Protein AF-A0A1J0TZK6-F1 (afdb_monomer)

Sequence (93 aa):
MLVCADKTLYAGYTVDLVRREQEHNLGIGAKYTALSKRRPVKIIYWEEYKTRSVAMQREAAFKQLSRVDKINFLRKQNIDLPFAMKTDVVKSK

Structure (mmCIF, N/CA/C/O backbone):
data_AF-A0A1J0TZK6-F1
#
_entry.id   AF-A0A1J0TZK6-F1
#
loop_
_atom_site.group_PDB
_atom_site.id
_atom_site.type_symbol
_atom_site.label_atom_id
_atom_site.label_alt_id
_ato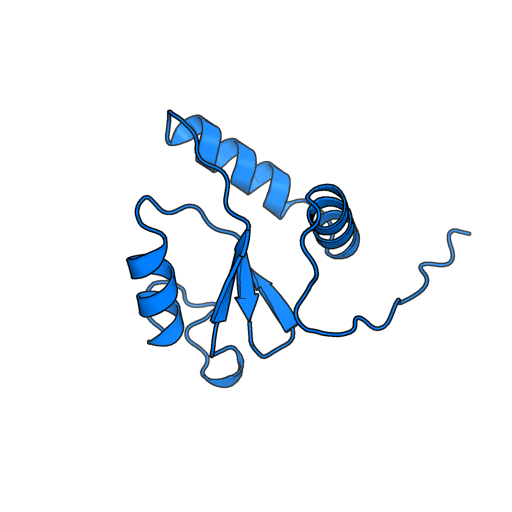m_site.label_comp_id
_atom_site.label_asym_id
_atom_site.label_entity_id
_atom_site.label_seq_id
_atom_site.pdbx_PDB_ins_code
_atom_site.Cartn_x
_atom_site.Cartn_y
_atom_site.Cartn_z
_atom_site.occupancy
_atom_site.B_iso_or_equiv
_atom_site.auth_seq_id
_atom_site.auth_comp_id
_atom_site.auth_asym_id
_atom_site.auth_atom_id
_atom_site.pdbx_PDB_model_num
ATOM 1 N N . MET A 1 1 ? -0.825 -2.404 -3.458 1.00 90.19 1 MET A N 1
ATOM 2 C CA . MET A 1 1 ? -1.380 -1.517 -2.417 1.00 90.19 1 MET A CA 1
ATOM 3 C C . MET A 1 1 ? -2.190 -2.337 -1.438 1.00 90.19 1 MET A C 1
ATOM 5 O O . MET A 1 1 ? -3.033 -3.132 -1.839 1.00 90.19 1 MET A O 1
ATOM 9 N N . LEU A 1 2 ? -1.899 -2.122 -0.163 1.00 91.06 2 LEU A N 1
ATOM 10 C CA . LEU A 1 2 ? -2.497 -2.779 0.984 1.00 91.06 2 LEU A CA 1
ATOM 11 C C . LEU A 1 2 ? -3.446 -1.807 1.693 1.00 91.06 2 LEU A C 1
ATOM 13 O O . LEU A 1 2 ? -3.116 -0.630 1.865 1.00 91.06 2 LEU A O 1
ATOM 17 N N . VAL A 1 3 ? -4.595 -2.310 2.126 1.00 92.94 3 VAL A N 1
ATOM 18 C CA . VAL A 1 3 ? -5.441 -1.671 3.133 1.00 92.94 3 VAL A CA 1
ATOM 19 C C . VAL A 1 3 ? -5.124 -2.272 4.493 1.00 92.94 3 VAL A C 1
ATOM 21 O O . VAL A 1 3 ? -5.054 -3.490 4.629 1.00 92.94 3 VAL A O 1
ATOM 24 N N . CYS A 1 4 ? -4.924 -1.417 5.488 1.00 92.00 4 CYS A N 1
ATOM 25 C CA . CYS A 1 4 ? -4.743 -1.817 6.878 1.00 92.00 4 CYS A CA 1
ATOM 26 C C . CYS A 1 4 ? -6.075 -1.761 7.639 1.00 92.00 4 CYS A C 1
ATOM 28 O O . CYS A 1 4 ? -6.982 -1.011 7.266 1.00 92.00 4 CYS A O 1
ATOM 30 N N . ALA A 1 5 ? -6.161 -2.470 8.765 1.00 90.44 5 ALA A N 1
ATOM 31 C CA . ALA A 1 5 ? -7.338 -2.448 9.641 1.00 90.44 5 ALA A CA 1
ATOM 32 C C . ALA A 1 5 ? -7.688 -1.039 10.166 1.00 90.44 5 ALA A C 1
ATOM 34 O O . ALA A 1 5 ? -8.858 -0.714 10.360 1.00 90.44 5 ALA A O 1
ATOM 35 N N . ASP A 1 6 ? -6.692 -0.160 10.318 1.00 89.19 6 ASP A N 1
ATOM 36 C CA . ASP A 1 6 ? -6.871 1.244 10.716 1.00 89.19 6 ASP A CA 1
ATOM 37 C C . ASP A 1 6 ? -7.320 2.162 9.560 1.00 89.19 6 ASP A C 1
ATOM 39 O O . ASP A 1 6 ? -7.278 3.386 9.684 1.00 89.19 6 ASP A O 1
ATOM 43 N N . LYS A 1 7 ? -7.757 1.588 8.428 1.00 88.31 7 LYS A N 1
ATOM 44 C CA . LYS A 1 7 ? -8.217 2.302 7.222 1.00 88.31 7 LYS A CA 1
ATOM 45 C C . LYS A 1 7 ? -7.120 3.143 6.556 1.00 88.31 7 LYS A C 1
ATOM 47 O O . LYS A 1 7 ? -7.401 4.027 5.732 1.00 88.31 7 LYS A O 1
ATOM 52 N N . THR A 1 8 ? -5.854 2.890 6.888 1.00 89.19 8 THR A N 1
ATOM 53 C CA . THR A 1 8 ? -4.712 3.465 6.174 1.00 89.19 8 THR A CA 1
ATOM 54 C C . THR A 1 8 ? -4.402 2.670 4.909 1.00 89.19 8 THR A C 1
ATOM 56 O O . THR A 1 8 ? -4.766 1.501 4.773 1.00 89.19 8 THR A O 1
ATOM 59 N N . LEU A 1 9 ? -3.759 3.342 3.954 1.00 89.75 9 LEU A N 1
ATOM 60 C CA . LEU A 1 9 ? -3.295 2.736 2.712 1.00 89.75 9 LEU A CA 1
ATOM 61 C C . LEU A 1 9 ? -1.775 2.650 2.755 1.00 89.75 9 LEU A C 1
ATOM 63 O O . LEU A 1 9 ? -1.105 3.644 3.044 1.00 89.75 9 LEU A O 1
ATOM 67 N N . TYR A 1 10 ? -1.240 1.479 2.430 1.00 89.12 10 TYR A N 1
ATOM 68 C CA . TYR A 1 10 ? 0.193 1.239 2.350 1.00 89.12 10 TYR A CA 1
ATOM 69 C C . TYR A 1 10 ? 0.578 0.784 0.938 1.00 89.12 10 TYR A C 1
ATOM 71 O O . TYR A 1 10 ? -0.029 -0.119 0.360 1.00 89.12 10 TYR A O 1
ATOM 79 N N . ALA A 1 11 ? 1.593 1.426 0.362 1.00 91.06 11 ALA A N 1
ATOM 80 C CA . ALA A 1 11 ? 2.088 1.130 -0.977 1.00 91.06 11 ALA A CA 1
ATOM 81 C C . ALA A 1 11 ? 3.536 0.635 -0.913 1.00 91.06 11 ALA A C 1
ATOM 83 O O . ALA A 1 11 ? 4.364 1.198 -0.194 1.00 91.06 11 ALA A O 1
ATOM 84 N N . GLY A 1 12 ? 3.814 -0.407 -1.689 1.00 89.62 12 GLY A N 1
ATOM 85 C CA . GLY A 1 12 ? 5.123 -1.019 -1.860 1.00 89.62 12 GLY A CA 1
ATOM 86 C C . GLY A 1 12 ? 5.110 -1.937 -3.078 1.00 89.62 12 GLY A C 1
ATOM 87 O O . GLY A 1 12 ? 4.035 -2.397 -3.476 1.00 89.62 12 GLY A O 1
ATOM 88 N N . TYR A 1 13 ? 6.281 -2.200 -3.647 1.00 91.69 13 TYR A N 1
ATOM 89 C CA . TYR A 1 13 ? 6.470 -3.241 -4.652 1.00 91.69 13 TYR A CA 1
ATOM 90 C C . TYR A 1 13 ? 6.713 -4.614 -4.007 1.00 91.69 13 TYR A C 1
ATOM 92 O O . TYR A 1 13 ? 7.190 -4.727 -2.875 1.00 91.69 13 TYR A O 1
ATOM 100 N N . THR A 1 14 ? 6.387 -5.670 -4.743 1.00 92.31 14 THR A N 1
ATOM 101 C CA . THR A 1 14 ? 6.753 -7.053 -4.429 1.00 92.31 14 THR A CA 1
ATOM 102 C C . THR A 1 14 ? 6.819 -7.848 -5.729 1.00 92.31 14 THR A C 1
ATOM 104 O O . THR A 1 14 ? 6.232 -7.439 -6.727 1.00 92.31 14 THR A O 1
ATOM 107 N N . VAL A 1 15 ? 7.537 -8.968 -5.713 1.00 92.50 15 VAL A N 1
ATOM 108 C CA . VAL A 1 15 ? 7.523 -9.965 -6.799 1.00 92.50 15 VAL A CA 1
ATOM 109 C C . VAL A 1 15 ? 6.506 -11.080 -6.542 1.00 92.50 15 VAL A C 1
ATOM 111 O O . VAL A 1 15 ? 6.171 -11.824 -7.449 1.00 92.50 15 VAL A O 1
ATOM 114 N N . ASP A 1 16 ? 6.013 -11.181 -5.306 1.00 93.62 16 ASP A N 1
ATOM 115 C CA . ASP A 1 16 ? 5.040 -12.179 -4.869 1.00 93.62 16 ASP A CA 1
ATOM 116 C C . ASP A 1 16 ? 4.005 -11.492 -3.971 1.00 93.62 16 ASP A C 1
ATOM 118 O O . ASP A 1 16 ? 4.337 -10.981 -2.894 1.00 93.62 16 ASP A O 1
ATOM 122 N N . LEU A 1 17 ? 2.764 -11.409 -4.451 1.00 93.25 17 LEU A N 1
ATOM 123 C CA . LEU A 1 17 ? 1.662 -10.746 -3.752 1.00 93.25 17 LEU A CA 1
ATOM 124 C C . LEU A 1 17 ? 1.182 -11.566 -2.552 1.00 93.25 17 LEU A C 1
ATOM 126 O O . LEU A 1 17 ? 0.957 -10.998 -1.484 1.00 93.25 17 LEU A O 1
ATOM 130 N N . VAL A 1 18 ? 1.073 -12.886 -2.713 1.00 93.62 18 VAL A N 1
ATOM 131 C CA . VAL A 1 18 ? 0.538 -13.794 -1.690 1.00 93.62 18 VAL A CA 1
ATOM 132 C C . VAL A 1 18 ? 1.486 -13.837 -0.502 1.00 93.62 18 VAL A C 1
ATOM 134 O O . VAL A 1 18 ? 1.072 -13.593 0.634 1.00 93.62 18 VAL A O 1
ATOM 137 N N . ARG A 1 19 ? 2.782 -14.038 -0.767 1.00 94.69 19 ARG A N 1
ATOM 138 C CA . ARG A 1 19 ? 3.806 -14.017 0.281 1.00 94.69 19 ARG A CA 1
ATOM 139 C C . ARG A 1 19 ? 3.825 -12.675 1.003 1.00 94.69 19 ARG A C 1
ATOM 141 O O . ARG A 1 19 ? 3.878 -12.637 2.229 1.00 94.69 19 ARG A O 1
ATOM 148 N N . ARG A 1 20 ? 3.740 -11.564 0.262 1.00 93.62 20 ARG A N 1
ATOM 149 C CA . ARG A 1 20 ? 3.761 -10.217 0.847 1.00 93.62 20 ARG A CA 1
ATOM 150 C C . ARG A 1 20 ? 2.563 -9.983 1.762 1.00 93.62 20 ARG A C 1
ATOM 152 O O . ARG A 1 20 ? 2.732 -9.476 2.866 1.00 93.62 20 ARG A O 1
ATOM 159 N N . GLU A 1 21 ? 1.359 -10.349 1.337 1.00 93.94 21 GLU A N 1
ATOM 160 C CA . GLU A 1 21 ? 0.166 -10.208 2.176 1.00 93.94 21 GLU A CA 1
ATOM 161 C C . GLU A 1 21 ? 0.291 -11.012 3.477 1.00 93.94 21 GLU A C 1
ATOM 163 O O . GLU A 1 21 ? 0.006 -10.487 4.557 1.00 93.94 21 GLU A O 1
ATOM 168 N N . GLN A 1 22 ? 0.781 -12.250 3.390 1.00 94.38 22 GLN A N 1
ATOM 169 C CA . GLN A 1 22 ? 1.009 -13.113 4.548 1.00 94.38 22 GLN A CA 1
ATOM 170 C C . GLN A 1 22 ? 2.069 -12.540 5.494 1.00 94.38 22 GLN A C 1
ATOM 172 O O . GLN A 1 22 ? 1.794 -12.381 6.681 1.00 94.38 22 GLN A O 1
ATOM 177 N N . GLU A 1 23 ? 3.246 -12.158 4.987 1.00 93.81 23 GLU A N 1
ATOM 178 C CA . GLU A 1 23 ? 4.318 -11.535 5.778 1.00 93.81 23 GLU A CA 1
ATOM 179 C C . GLU A 1 23 ? 3.797 -10.324 6.557 1.00 93.81 23 GLU A C 1
ATOM 181 O O . GLU A 1 23 ? 3.978 -10.224 7.773 1.00 93.81 23 GLU A O 1
ATOM 186 N N . HIS A 1 24 ? 3.083 -9.425 5.877 1.00 92.94 24 HIS A N 1
ATOM 187 C CA . HIS A 1 24 ? 2.534 -8.236 6.512 1.00 92.94 24 HIS A CA 1
ATOM 188 C C . HIS A 1 24 ? 1.462 -8.579 7.558 1.00 92.94 24 HIS A C 1
ATOM 190 O O . HIS A 1 24 ? 1.420 -7.929 8.604 1.00 92.94 24 HIS A O 1
ATOM 196 N N . ASN A 1 25 ? 0.634 -9.603 7.329 1.00 92.38 25 ASN A N 1
ATOM 197 C CA . ASN A 1 25 ? -0.334 -10.105 8.311 1.00 92.38 25 ASN A CA 1
ATOM 198 C C . ASN A 1 25 ? 0.318 -10.817 9.504 1.00 92.38 25 ASN A C 1
ATOM 200 O O . ASN A 1 25 ? -0.242 -10.810 10.601 1.00 92.38 25 ASN A O 1
ATOM 204 N N . LEU A 1 26 ? 1.527 -11.347 9.347 1.00 93.19 26 LEU A N 1
ATOM 205 C CA . LEU A 1 26 ? 2.350 -11.859 10.445 1.00 93.19 26 LEU A CA 1
ATOM 206 C C . LEU A 1 26 ? 3.107 -10.743 11.186 1.00 93.19 26 LEU A C 1
ATOM 208 O O . LEU A 1 26 ? 3.656 -10.974 12.259 1.00 93.19 26 LEU A O 1
ATOM 212 N N . GLY A 1 27 ? 3.087 -9.512 10.663 1.00 90.94 27 GLY A N 1
ATOM 213 C CA . GLY A 1 27 ? 3.815 -8.370 11.220 1.00 90.94 27 GLY A CA 1
ATOM 214 C C . GLY A 1 27 ? 5.287 -8.310 10.799 1.00 90.94 27 GLY A C 1
ATOM 215 O O . GLY A 1 27 ? 6.079 -7.603 11.419 1.00 90.94 27 GLY A O 1
ATOM 216 N N . ILE A 1 28 ? 5.648 -9.030 9.739 1.00 89.25 28 ILE A N 1
ATOM 217 C CA . ILE A 1 28 ? 6.999 -9.157 9.190 1.00 89.25 28 ILE A CA 1
ATOM 218 C C . ILE A 1 28 ? 7.096 -8.321 7.897 1.00 89.25 28 ILE A C 1
ATOM 220 O O . ILE A 1 28 ? 6.095 -7.978 7.270 1.00 89.25 28 ILE A O 1
ATOM 224 N N . GLY A 1 29 ? 8.308 -7.917 7.505 1.00 81.75 29 GLY A N 1
ATOM 225 C CA . GLY A 1 29 ? 8.567 -7.314 6.188 1.00 81.75 29 GLY A CA 1
ATOM 226 C C . GLY A 1 29 ? 8.330 -5.801 6.070 1.00 81.75 29 GLY A C 1
ATOM 227 O O . GLY A 1 29 ? 8.801 -5.196 5.101 1.00 81.75 29 GLY A O 1
ATOM 228 N N . ALA A 1 30 ? 7.671 -5.162 7.046 1.00 87.19 30 ALA A N 1
ATOM 229 C CA . ALA A 1 30 ? 7.636 -3.702 7.176 1.00 87.19 30 ALA A CA 1
ATOM 230 C C . ALA A 1 30 ? 7.337 -3.229 8.608 1.00 87.19 30 ALA A C 1
ATOM 232 O O . ALA A 1 30 ? 6.322 -3.592 9.202 1.00 87.19 30 ALA A O 1
ATOM 233 N N . LYS A 1 31 ? 8.145 -2.282 9.114 1.00 88.44 31 LYS A N 1
ATOM 234 C CA . LYS A 1 31 ? 7.917 -1.617 10.415 1.00 88.44 31 LYS A CA 1
ATOM 235 C C . LYS A 1 31 ? 6.517 -0.999 10.520 1.00 88.44 31 LYS A C 1
ATOM 237 O O . LYS A 1 31 ? 5.923 -0.992 11.592 1.00 88.44 31 LYS A O 1
ATOM 242 N N . TYR A 1 32 ? 5.979 -0.485 9.409 1.00 87.50 32 TYR A N 1
ATOM 243 C CA . TYR A 1 32 ? 4.681 0.193 9.395 1.00 87.50 32 TYR A CA 1
ATOM 244 C C . TYR A 1 32 ? 3.508 -0.742 9.713 1.00 87.50 32 TYR A C 1
ATOM 246 O O . TYR A 1 32 ? 2.610 -0.341 10.452 1.00 87.50 32 TYR A O 1
ATOM 254 N N . THR A 1 33 ? 3.509 -1.960 9.170 1.00 86.56 33 THR A N 1
ATOM 255 C CA . THR A 1 33 ? 2.431 -2.954 9.336 1.00 86.56 33 THR A CA 1
ATOM 256 C C . THR A 1 33 ? 2.712 -3.963 10.450 1.00 86.56 33 THR A C 1
ATOM 258 O O . THR A 1 33 ? 1.850 -4.778 10.752 1.00 86.56 33 THR A O 1
ATOM 261 N N . ALA A 1 34 ? 3.889 -3.903 11.085 1.00 89.75 34 ALA A N 1
ATOM 262 C CA . ALA A 1 34 ? 4.239 -4.752 12.224 1.00 89.75 34 ALA A CA 1
ATOM 263 C C . ALA A 1 34 ? 3.293 -4.560 13.426 1.00 89.75 34 ALA A C 1
ATOM 265 O O . ALA A 1 34 ? 2.997 -5.506 14.158 1.00 89.75 34 ALA A O 1
ATOM 266 N N . LEU A 1 35 ? 2.771 -3.341 13.617 1.00 90.62 35 LEU A N 1
ATOM 267 C CA . LEU A 1 35 ? 1.829 -3.042 14.695 1.00 90.62 35 LEU A CA 1
ATOM 268 C C . LEU A 1 35 ? 0.534 -3.851 14.521 1.00 90.62 35 LEU A C 1
ATOM 270 O O . LEU A 1 35 ? -0.160 -3.712 13.516 1.00 90.62 35 LEU A O 1
ATOM 274 N N . SER A 1 36 ?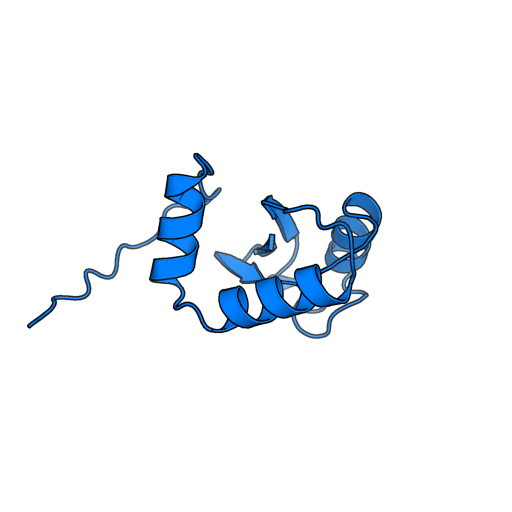 0.165 -4.630 15.541 1.00 88.50 36 SER A N 1
ATOM 275 C CA . SER A 1 36 ? -1.049 -5.464 15.560 1.00 88.50 36 SER A CA 1
ATOM 276 C C . SER A 1 36 ? -2.324 -4.688 15.224 1.00 88.50 36 SER A C 1
ATOM 278 O O . SER A 1 36 ? -3.131 -5.178 14.448 1.00 88.50 36 SER A O 1
ATOM 280 N N . LYS A 1 37 ? -2.460 -3.439 15.693 1.00 91.44 37 LYS A N 1
ATOM 281 C CA . LYS A 1 37 ? -3.622 -2.570 15.409 1.00 91.44 37 LYS A CA 1
ATOM 282 C C . LYS A 1 37 ? -3.860 -2.258 13.923 1.00 91.44 37 LYS A C 1
ATOM 284 O O . LYS A 1 37 ? -4.906 -1.727 13.570 1.00 91.44 37 LYS A O 1
ATOM 289 N N . ARG A 1 38 ? -2.865 -2.500 13.064 1.00 89.62 38 ARG A N 1
ATOM 290 C CA . ARG A 1 38 ? -2.934 -2.258 11.612 1.00 89.62 38 ARG A CA 1
ATOM 291 C C . ARG A 1 38 ? -3.219 -3.523 10.814 1.00 89.62 38 ARG A C 1
ATOM 293 O O . ARG A 1 38 ? -3.403 -3.438 9.604 1.00 89.62 38 ARG A O 1
ATOM 300 N N . ARG A 1 39 ? -3.258 -4.668 11.491 1.00 90.19 39 ARG A N 1
ATOM 301 C CA . ARG A 1 39 ? -3.569 -5.978 10.932 1.00 90.19 39 ARG A CA 1
ATOM 302 C C . ARG A 1 39 ? -5.014 -6.352 11.315 1.00 90.19 39 ARG A C 1
ATOM 304 O O . ARG A 1 39 ? -5.474 -5.917 12.369 1.00 90.19 39 ARG A O 1
ATOM 311 N N . PRO A 1 40 ? -5.737 -7.127 10.492 1.00 91.94 40 PRO A N 1
ATOM 312 C CA . PRO A 1 40 ? -5.288 -7.698 9.227 1.00 91.94 40 PRO A CA 1
ATOM 313 C C . PRO A 1 40 ? -5.095 -6.637 8.134 1.00 91.94 40 PRO A C 1
ATOM 315 O O . PRO A 1 40 ? -5.749 -5.593 8.128 1.00 91.94 40 PRO A O 1
ATOM 318 N N . VAL A 1 41 ? -4.156 -6.904 7.231 1.00 92.62 41 VAL A N 1
ATOM 319 C CA . VAL A 1 41 ? -3.972 -6.165 5.985 1.00 92.62 41 VAL A CA 1
ATOM 320 C C . VAL A 1 41 ? -4.531 -6.974 4.822 1.00 92.62 41 VAL A C 1
ATOM 322 O O . VAL A 1 41 ? -4.524 -8.205 4.862 1.00 92.62 41 VAL A O 1
ATOM 325 N N . LYS A 1 42 ? -4.977 -6.286 3.773 1.00 92.88 42 LYS A N 1
ATOM 326 C CA . LYS A 1 42 ? -5.449 -6.927 2.543 1.00 92.88 42 LYS A CA 1
ATOM 327 C C . LYS A 1 42 ? -4.918 -6.215 1.309 1.00 92.88 42 LYS A C 1
ATOM 329 O O . LYS A 1 42 ? -4.890 -4.984 1.275 1.00 92.88 42 LYS A O 1
ATOM 334 N N . ILE A 1 43 ? -4.489 -6.953 0.293 1.00 92.75 43 ILE A N 1
ATOM 335 C CA . ILE A 1 43 ? -4.138 -6.373 -1.003 1.00 92.75 43 ILE A CA 1
ATOM 336 C C . ILE A 1 43 ? -5.436 -6.020 -1.728 1.00 92.75 43 ILE A C 1
ATOM 338 O O . ILE A 1 43 ? -6.295 -6.868 -1.941 1.00 92.75 43 ILE A O 1
ATOM 342 N N . ILE A 1 44 ? -5.576 -4.746 -2.094 1.00 92.81 44 ILE A N 1
ATOM 343 C CA . ILE A 1 44 ? -6.750 -4.243 -2.827 1.00 92.81 44 ILE A CA 1
ATOM 344 C C . ILE A 1 44 ? -6.428 -3.853 -4.265 1.00 92.81 44 ILE A C 1
ATOM 346 O O . ILE A 1 44 ? -7.337 -3.727 -5.063 1.00 92.81 44 ILE A O 1
ATOM 350 N N . TYR A 1 45 ? -5.156 -3.626 -4.596 1.00 93.00 45 TYR A N 1
ATOM 351 C CA . TYR A 1 45 ? -4.731 -3.202 -5.931 1.00 93.00 45 TYR A CA 1
ATOM 352 C C . TYR A 1 45 ? -3.276 -3.584 -6.169 1.00 93.00 45 TYR A C 1
ATOM 354 O O . TYR A 1 45 ? -2.461 -3.462 -5.250 1.00 93.00 45 TYR A O 1
ATOM 362 N N . TRP A 1 46 ? -2.918 -3.974 -7.386 1.00 93.88 46 TRP A N 1
ATOM 363 C CA . TRP A 1 46 ? -1.537 -4.187 -7.809 1.00 93.88 46 TRP A CA 1
ATOM 364 C C . TRP A 1 46 ? -1.386 -3.853 -9.293 1.00 93.88 46 TRP A C 1
ATOM 366 O O . TRP A 1 46 ? -2.353 -3.872 -10.045 1.00 93.88 46 TRP A O 1
ATOM 376 N N . GLU A 1 47 ? -0.161 -3.522 -9.685 1.00 92.75 47 GLU A N 1
ATOM 377 C CA . GLU A 1 47 ? 0.234 -3.293 -11.073 1.00 92.75 47 GLU A CA 1
ATOM 378 C C . GLU A 1 47 ? 1.500 -4.106 -11.326 1.00 92.75 47 GLU A C 1
ATOM 380 O O . GLU A 1 47 ? 2.393 -4.150 -10.473 1.00 92.75 47 GLU A O 1
ATOM 385 N N . GLU A 1 48 ? 1.576 -4.738 -12.490 1.00 93.38 48 GLU A N 1
ATOM 386 C CA . GLU A 1 48 ? 2.727 -5.534 -12.898 1.00 93.38 48 GLU A CA 1
ATOM 387 C C . GLU A 1 48 ? 3.581 -4.758 -13.898 1.00 93.38 48 GLU A C 1
ATOM 389 O O . GLU A 1 48 ? 3.081 -4.118 -14.824 1.00 93.38 48 GLU A O 1
ATOM 394 N N . TYR A 1 49 ? 4.897 -4.821 -13.711 1.00 93.69 49 TYR A N 1
ATOM 395 C CA . TYR A 1 49 ? 5.866 -4.126 -14.549 1.00 93.69 49 TYR A CA 1
ATOM 396 C C . TYR A 1 49 ? 6.999 -5.070 -14.930 1.00 93.69 49 TYR A C 1
ATOM 398 O O . TYR A 1 49 ? 7.471 -5.854 -14.111 1.00 93.69 49 TYR A O 1
ATOM 406 N N . LYS A 1 50 ? 7.492 -4.942 -16.167 1.00 91.88 50 LYS A N 1
ATOM 407 C CA . LYS A 1 50 ? 8.566 -5.799 -16.700 1.00 91.88 50 LYS A CA 1
ATOM 408 C C . LYS A 1 50 ? 9.907 -5.618 -15.988 1.00 91.88 50 LYS A C 1
ATOM 410 O O . LYS A 1 50 ? 10.741 -6.515 -16.020 1.00 91.88 50 LYS A O 1
ATOM 415 N N . THR A 1 51 ? 10.152 -4.451 -15.394 1.00 93.75 51 THR A N 1
ATOM 416 C CA . THR A 1 51 ? 11.426 -4.146 -14.739 1.00 93.75 51 THR A CA 1
ATOM 417 C C . THR A 1 51 ? 11.209 -3.548 -13.359 1.00 93.75 51 THR A C 1
ATOM 419 O O . THR A 1 51 ? 10.292 -2.755 -13.127 1.00 93.75 51 THR A O 1
ATOM 422 N N . ARG A 1 52 ? 12.124 -3.879 -12.442 1.00 91.44 52 ARG A N 1
ATOM 423 C CA . ARG A 1 52 ? 12.151 -3.316 -11.088 1.00 91.44 52 ARG A CA 1
ATOM 424 C C . ARG A 1 52 ? 12.223 -1.787 -11.101 1.00 91.44 52 ARG A C 1
ATOM 426 O O . ARG A 1 52 ? 11.577 -1.146 -10.283 1.00 91.44 52 ARG A O 1
ATOM 433 N N . SER A 1 53 ? 12.982 -1.208 -12.034 1.00 94.44 53 SER A N 1
ATOM 434 C CA . SER A 1 53 ? 13.134 0.248 -12.146 1.00 94.44 53 SER A CA 1
ATOM 435 C C . SER A 1 53 ? 11.794 0.939 -12.413 1.00 94.44 53 SER A C 1
ATOM 437 O O . SER A 1 53 ? 11.446 1.885 -11.709 1.00 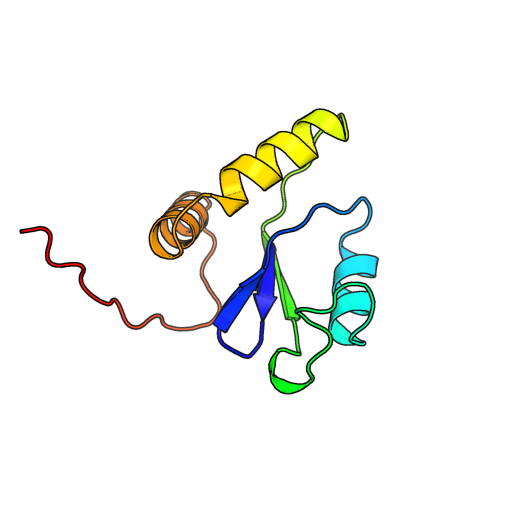94.44 53 SER A O 1
ATOM 439 N N . VAL A 1 54 ? 10.999 0.428 -13.360 1.00 93.56 54 VAL A N 1
ATOM 440 C CA . VAL A 1 54 ? 9.678 0.996 -13.674 1.00 93.56 54 VAL A CA 1
ATOM 441 C C . VAL A 1 54 ? 8.720 0.825 -12.494 1.00 93.56 54 VAL A C 1
ATOM 443 O O . VAL A 1 54 ? 8.037 1.780 -12.124 1.00 93.56 54 VAL A O 1
ATOM 446 N N . ALA A 1 55 ? 8.728 -0.343 -11.841 1.00 92.12 55 ALA A N 1
ATOM 447 C CA . ALA A 1 55 ? 7.914 -0.579 -10.648 1.00 92.12 55 ALA A CA 1
ATOM 448 C C . ALA A 1 55 ? 8.238 0.416 -9.518 1.00 92.12 55 ALA A C 1
ATOM 450 O O . ALA A 1 55 ? 7.335 0.997 -8.918 1.00 92.12 55 ALA A O 1
ATOM 451 N N . MET A 1 56 ? 9.526 0.659 -9.255 1.00 91.12 56 MET A N 1
ATOM 452 C CA . MET A 1 56 ? 9.969 1.588 -8.213 1.00 91.12 56 MET A CA 1
ATOM 453 C C . MET A 1 56 ? 9.654 3.049 -8.558 1.00 91.12 56 MET A C 1
ATOM 455 O O . MET A 1 56 ? 9.237 3.800 -7.678 1.00 91.12 56 MET A O 1
ATOM 459 N N . GLN A 1 57 ? 9.802 3.453 -9.823 1.00 93.75 57 GLN A N 1
ATOM 460 C CA . GLN A 1 57 ? 9.410 4.792 -10.281 1.00 93.75 57 GLN A CA 1
ATOM 461 C C . GLN A 1 57 ? 7.907 5.017 -10.102 1.00 93.75 57 GLN A C 1
ATOM 463 O O . GLN A 1 57 ? 7.484 6.038 -9.552 1.00 93.75 57 GLN A O 1
ATOM 468 N N . ARG A 1 58 ? 7.094 4.030 -10.495 1.00 93.62 58 ARG A N 1
ATOM 469 C CA . ARG A 1 58 ? 5.646 4.069 -10.299 1.00 93.62 58 ARG A CA 1
ATOM 470 C C . ARG A 1 58 ? 5.277 4.167 -8.823 1.00 93.62 58 ARG A C 1
ATOM 472 O O . ARG A 1 58 ? 4.431 4.983 -8.460 1.00 93.62 58 ARG A O 1
ATOM 479 N N . GLU A 1 59 ? 5.902 3.350 -7.979 1.00 91.50 59 GLU A N 1
ATOM 480 C CA . GLU A 1 59 ? 5.681 3.361 -6.534 1.00 91.50 59 GLU A CA 1
ATOM 481 C C . GLU A 1 59 ? 6.029 4.725 -5.928 1.00 91.50 59 GLU A C 1
ATOM 483 O O . GLU A 1 59 ? 5.262 5.244 -5.118 1.00 91.50 59 GLU A O 1
ATOM 488 N N . ALA A 1 60 ? 7.153 5.325 -6.331 1.00 92.25 60 ALA A N 1
ATOM 489 C CA . ALA A 1 60 ? 7.570 6.645 -5.870 1.00 92.25 60 ALA A CA 1
ATOM 490 C C . ALA A 1 60 ? 6.549 7.724 -6.256 1.00 92.25 60 ALA A C 1
ATOM 492 O O . ALA A 1 60 ? 6.103 8.475 -5.387 1.00 92.25 60 ALA A O 1
ATOM 493 N N . ALA A 1 61 ? 6.108 7.741 -7.518 1.00 92.94 61 ALA A N 1
ATOM 494 C CA . ALA A 1 61 ? 5.059 8.647 -7.981 1.00 92.94 61 ALA A CA 1
ATOM 495 C C . ALA A 1 61 ? 3.755 8.445 -7.192 1.00 92.94 61 ALA A C 1
ATOM 497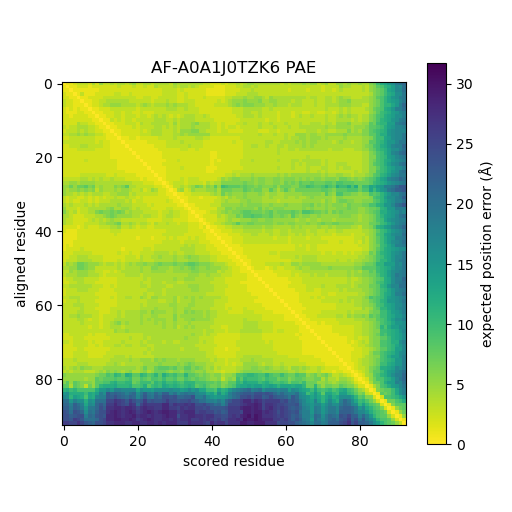 O O . ALA A 1 61 ? 3.137 9.402 -6.732 1.00 92.94 61 ALA A O 1
ATOM 498 N N . PHE A 1 62 ? 3.363 7.191 -6.954 1.00 90.56 62 PHE A N 1
ATOM 499 C CA . PHE A 1 62 ? 2.165 6.879 -6.180 1.00 90.56 62 PHE A CA 1
ATOM 500 C C . PHE A 1 62 ? 2.289 7.295 -4.709 1.00 90.56 62 PHE A C 1
ATOM 502 O O . PHE A 1 62 ? 1.319 7.751 -4.108 1.00 90.56 62 PHE A O 1
ATOM 509 N N . LYS A 1 63 ? 3.473 7.169 -4.100 1.00 88.56 63 LYS A N 1
ATOM 510 C CA . LYS A 1 63 ? 3.718 7.577 -2.710 1.00 88.56 63 LYS A CA 1
ATOM 511 C C . LYS A 1 63 ? 3.540 9.080 -2.506 1.00 88.56 63 LYS A C 1
ATOM 513 O O . LYS A 1 63 ? 2.994 9.443 -1.463 1.00 88.56 63 LYS A O 1
ATOM 518 N N . GLN A 1 64 ? 3.919 9.895 -3.493 1.00 91.44 64 GLN A N 1
ATOM 519 C CA . GLN A 1 64 ? 3.769 11.356 -3.473 1.00 91.44 64 GLN A CA 1
ATOM 520 C C . GLN A 1 64 ? 2.309 11.824 -3.533 1.00 91.44 64 GLN A C 1
ATOM 522 O O . GLN A 1 64 ? 2.003 12.914 -3.059 1.00 91.44 64 GLN A O 1
ATOM 527 N N . LEU A 1 65 ? 1.398 11.003 -4.065 1.00 90.75 65 LEU A N 1
ATOM 528 C CA . LEU A 1 65 ? -0.019 11.352 -4.134 1.00 90.75 65 LEU A CA 1
ATOM 529 C C . LEU A 1 65 ? -0.622 11.554 -2.738 1.00 90.75 65 LEU A C 1
ATOM 531 O O . LEU A 1 65 ? -0.326 10.809 -1.789 1.00 90.75 65 LEU A O 1
ATOM 535 N N . SER A 1 66 ? -1.534 12.520 -2.628 1.00 91.25 66 SER A N 1
ATOM 536 C CA . SER A 1 66 ? -2.312 12.712 -1.408 1.00 91.25 66 SER A CA 1
ATOM 537 C C . SER A 1 66 ? -3.193 11.488 -1.136 1.00 91.25 66 SER A C 1
ATOM 539 O O . SER A 1 66 ? -3.427 10.638 -2.002 1.00 91.25 66 SE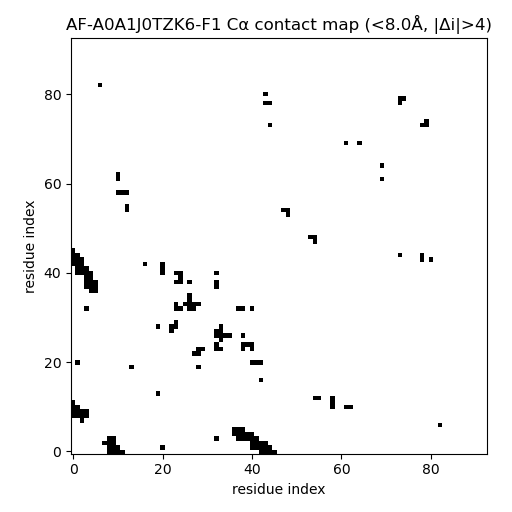R A O 1
ATOM 541 N N . ARG A 1 67 ? -3.716 11.373 0.088 1.00 87.81 67 ARG A N 1
ATOM 542 C CA . ARG A 1 67 ? -4.676 10.307 0.406 1.00 87.81 67 ARG A CA 1
ATOM 543 C C . ARG A 1 67 ? -5.886 10.359 -0.537 1.00 87.81 67 ARG A C 1
ATOM 545 O O . ARG A 1 67 ? -6.285 9.309 -1.030 1.00 87.81 67 ARG A O 1
ATOM 552 N N . VAL A 1 68 ? -6.418 11.555 -0.806 1.00 89.38 68 VAL A N 1
ATOM 553 C CA . VAL A 1 68 ? -7.574 11.785 -1.692 1.00 89.38 68 VAL A CA 1
ATOM 554 C C . VAL A 1 68 ? -7.273 11.321 -3.114 1.00 89.38 68 VAL A C 1
ATOM 556 O O . VAL A 1 68 ? -8.058 10.572 -3.693 1.00 89.38 68 VAL A O 1
ATOM 559 N N . ASP A 1 69 ? -6.101 11.666 -3.641 1.00 91.25 69 ASP A N 1
ATOM 560 C CA . ASP A 1 69 ? -5.705 11.278 -4.997 1.00 91.25 69 ASP A CA 1
ATOM 561 C C . ASP A 1 69 ? -5.544 9.767 -5.139 1.00 91.25 69 ASP A C 1
ATOM 563 O O . ASP A 1 69 ? -5.960 9.195 -6.144 1.00 91.25 69 ASP A O 1
ATOM 567 N N . LYS A 1 70 ? -5.013 9.093 -4.112 1.00 90.31 70 LYS A N 1
ATOM 568 C CA . LYS A 1 70 ? -4.914 7.623 -4.083 1.00 90.31 70 LYS A CA 1
ATOM 569 C C . LYS A 1 70 ? -6.291 6.963 -4.140 1.00 90.31 70 LYS A C 1
ATOM 571 O O . L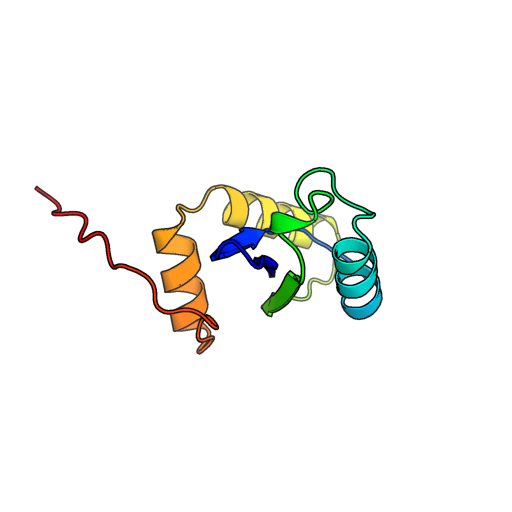YS A 1 70 ? -6.464 5.968 -4.835 1.00 90.31 70 LYS A O 1
ATOM 576 N N . ILE A 1 71 ? -7.274 7.520 -3.437 1.00 89.12 71 ILE A N 1
ATOM 577 C CA . ILE A 1 71 ? -8.653 7.011 -3.440 1.00 89.12 71 ILE A CA 1
ATOM 578 C C . ILE A 1 71 ? -9.316 7.263 -4.791 1.00 89.12 71 ILE A C 1
ATOM 580 O O . ILE A 1 71 ? -9.938 6.362 -5.345 1.00 89.12 71 ILE A O 1
ATOM 584 N N . ASN A 1 72 ? -9.166 8.467 -5.343 1.00 90.69 72 ASN A N 1
ATOM 585 C CA . ASN A 1 72 ? -9.691 8.795 -6.665 1.00 90.69 72 ASN A CA 1
ATOM 586 C C . ASN A 1 72 ? -9.064 7.910 -7.743 1.00 90.69 72 ASN A C 1
ATOM 588 O O . ASN A 1 72 ? -9.761 7.447 -8.641 1.00 90.69 72 ASN A O 1
ATOM 592 N N . PHE A 1 73 ? -7.765 7.632 -7.630 1.00 91.69 73 PHE A N 1
ATOM 593 C CA . PHE A 1 73 ? -7.077 6.678 -8.485 1.00 91.69 73 PHE A CA 1
ATOM 594 C C . PHE A 1 73 ? -7.705 5.280 -8.381 1.00 91.69 73 PHE A C 1
ATOM 596 O O . PHE A 1 73 ? -8.053 4.711 -9.408 1.00 91.69 73 PHE A O 1
ATOM 603 N N . LEU A 1 74 ? -7.926 4.755 -7.170 1.00 90.88 74 LEU A N 1
ATOM 604 C CA . LEU A 1 74 ? -8.578 3.452 -6.971 1.00 90.88 74 LEU A CA 1
ATOM 605 C C . LEU A 1 74 ? -9.993 3.393 -7.549 1.00 90.88 74 LEU A C 1
ATOM 607 O O . LEU A 1 74 ? -10.334 2.435 -8.235 1.00 90.88 74 LEU A O 1
ATOM 611 N N . ARG A 1 75 ? -10.790 4.443 -7.334 1.00 90.19 75 ARG A N 1
ATOM 612 C CA . ARG A 1 75 ? -12.141 4.554 -7.899 1.00 90.19 75 ARG A CA 1
ATOM 613 C C . ARG A 1 75 ? -12.121 4.520 -9.423 1.00 90.19 75 ARG A C 1
ATOM 615 O O . ARG A 1 75 ? -12.943 3.842 -10.022 1.00 90.19 75 ARG A O 1
ATOM 622 N N . LYS A 1 76 ? -11.152 5.191 -10.056 1.00 92.06 76 LYS A N 1
ATOM 623 C CA . LYS A 1 76 ? -10.958 5.125 -11.516 1.00 92.06 76 LYS A CA 1
ATOM 624 C C . LYS A 1 76 ? -10.599 3.720 -12.007 1.00 92.06 76 LYS A C 1
ATOM 626 O O . LYS A 1 76 ? -10.902 3.396 -13.146 1.00 92.06 76 LYS A O 1
ATOM 631 N N . GLN A 1 77 ? -9.981 2.897 -11.160 1.00 90.69 77 GLN A N 1
ATOM 632 C CA . GLN A 1 77 ? -9.692 1.487 -11.439 1.00 90.69 77 GLN A CA 1
ATOM 633 C C . GLN A 1 77 ? -10.858 0.550 -11.072 1.00 90.69 77 GLN A C 1
ATOM 635 O O . GLN A 1 77 ? -10.678 -0.663 -11.070 1.00 90.69 77 GLN A O 1
ATOM 640 N N . ASN A 1 78 ? -12.046 1.090 -10.759 1.00 90.75 78 ASN A N 1
ATOM 641 C CA . ASN A 1 78 ? -13.215 0.340 -10.281 1.00 90.75 78 ASN A CA 1
ATOM 642 C C . ASN A 1 78 ? -12.935 -0.485 -9.014 1.00 90.75 78 ASN A C 1
ATOM 644 O O . ASN A 1 78 ? -13.493 -1.563 -8.824 1.00 90.75 78 ASN A O 1
ATOM 648 N N . ILE A 1 79 ? -12.053 0.017 -8.144 1.00 88.31 79 ILE A N 1
ATOM 649 C CA . ILE A 1 79 ? -11.746 -0.621 -6.865 1.00 88.31 79 ILE A CA 1
ATOM 650 C C . ILE A 1 79 ? -12.419 0.146 -5.740 1.00 88.31 79 ILE A C 1
ATOM 652 O O . ILE A 1 79 ? -12.023 1.266 -5.398 1.00 88.31 79 ILE A O 1
ATOM 656 N N . ASP A 1 80 ? -13.399 -0.505 -5.124 1.00 81.00 80 ASP A N 1
ATOM 657 C CA . ASP A 1 80 ? -14.029 -0.017 -3.911 1.00 81.00 80 ASP A CA 1
ATOM 658 C C . ASP A 1 80 ? -13.179 -0.313 -2.678 1.00 81.00 80 ASP A C 1
ATOM 660 O O . ASP A 1 80 ? -12.602 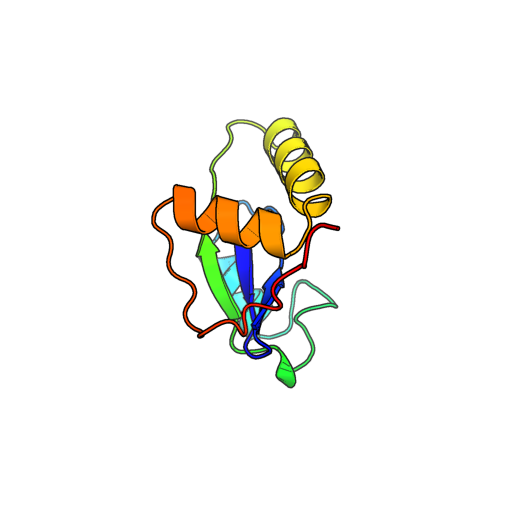-1.390 -2.494 1.00 81.00 80 ASP A O 1
ATOM 664 N N . LEU A 1 81 ? -13.102 0.680 -1.796 1.00 79.94 81 LEU A N 1
ATOM 665 C CA . LEU A 1 81 ? -12.447 0.515 -0.510 1.00 79.94 81 LE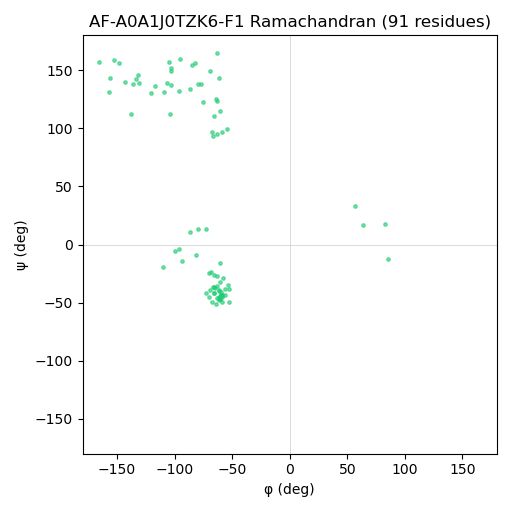U A CA 1
ATOM 666 C C . LEU A 1 81 ? -13.375 -0.255 0.435 1.00 79.94 81 LEU A C 1
ATOM 668 O O . LEU A 1 81 ? -14.552 0.086 0.537 1.00 79.94 81 LEU A O 1
ATOM 672 N N . PRO A 1 82 ? -12.855 -1.214 1.223 1.00 73.31 82 PRO A N 1
ATOM 673 C CA . PRO A 1 82 ? -13.666 -2.019 2.141 1.00 73.31 82 PRO A CA 1
ATOM 674 C C . PRO A 1 82 ? -14.149 -1.241 3.379 1.00 73.31 82 PRO A C 1
ATOM 676 O O . PRO A 1 82 ? -14.583 -1.832 4.364 1.00 73.31 82 PRO A O 1
ATOM 679 N N . PHE A 1 83 ? -14.042 0.088 3.378 1.00 75.25 83 PHE A N 1
ATOM 680 C CA . PHE A 1 83 ? -14.491 0.946 4.463 1.00 75.25 83 PHE A CA 1
ATOM 681 C C . PHE A 1 83 ? -15.075 2.250 3.913 1.00 75.25 83 PHE A C 1
ATOM 683 O O . PHE A 1 83 ? -14.514 2.872 3.011 1.00 75.25 83 PHE A O 1
ATOM 690 N N . ALA A 1 84 ? -16.170 2.707 4.523 1.00 62.75 84 ALA A N 1
ATOM 691 C CA . ALA A 1 84 ? -16.723 4.027 4.257 1.00 62.75 84 ALA A CA 1
ATOM 692 C C . ALA A 1 84 ? -15.717 5.103 4.689 1.00 62.75 84 ALA A C 1
ATOM 694 O O . ALA A 1 84 ? -15.253 5.125 5.837 1.00 62.75 84 ALA A O 1
ATOM 695 N N . MET A 1 85 ? -15.364 5.994 3.766 1.00 60.19 85 MET A N 1
ATOM 696 C CA . MET A 1 85 ? -14.581 7.173 4.100 1.00 60.19 85 MET A CA 1
ATOM 697 C C . MET A 1 85 ? -15.492 8.302 4.542 1.00 60.19 85 MET A C 1
ATOM 699 O O . MET A 1 85 ? -16.470 8.612 3.869 1.00 60.19 85 MET A O 1
ATOM 703 N N . LYS A 1 86 ? -15.126 8.951 5.652 1.0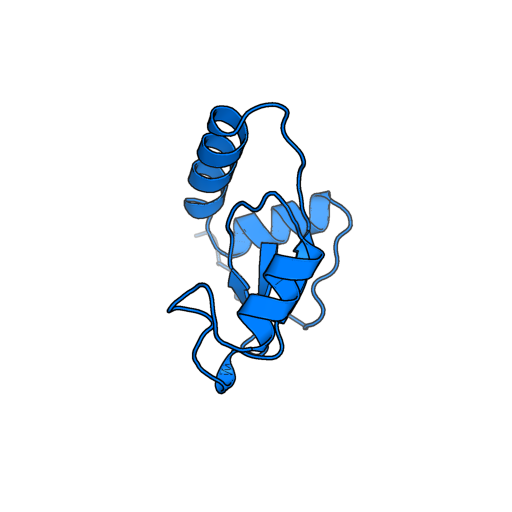0 48.06 86 LYS A N 1
ATOM 704 C CA . LYS A 1 86 ? -15.588 10.310 5.905 1.00 48.06 86 LYS A CA 1
ATOM 705 C C . LYS A 1 86 ? -14.958 11.176 4.824 1.00 48.06 86 LYS A C 1
ATOM 707 O O . LYS A 1 86 ? -13.737 11.305 4.757 1.00 48.06 86 LYS A O 1
ATOM 712 N N . THR A 1 87 ? -15.786 11.658 3.913 1.00 46.25 87 THR A N 1
ATOM 713 C CA . THR A 1 87 ? -15.411 12.688 2.959 1.00 46.25 87 THR A CA 1
ATOM 714 C C . THR A 1 87 ? -15.177 13.948 3.780 1.00 46.25 87 THR A C 1
ATOM 716 O O . THR A 1 87 ? -16.120 14.669 4.091 1.00 46.25 87 THR A O 1
ATOM 719 N N . ASP A 1 88 ? -13.935 14.206 4.180 1.00 43.75 88 ASP A N 1
ATOM 720 C CA . ASP A 1 88 ? -13.562 15.571 4.520 1.00 43.75 88 ASP A CA 1
ATOM 721 C C . ASP A 1 88 ? -13.619 16.328 3.197 1.00 43.75 88 ASP A C 1
ATOM 723 O O . ASP A 1 88 ? -12.735 16.219 2.344 1.00 43.75 88 ASP A O 1
ATOM 727 N N . VAL A 1 89 ? -14.757 16.984 2.976 1.00 45.28 89 VAL A N 1
ATOM 728 C CA . VAL A 1 89 ? -14.946 17.960 1.914 1.00 45.28 89 VAL A CA 1
ATOM 729 C C . VAL A 1 89 ? -13.841 18.986 2.109 1.00 45.28 89 VAL A C 1
ATOM 731 O O . VAL A 1 89 ? -13.936 19.868 2.962 1.00 45.28 89 VAL A O 1
ATOM 734 N N . VAL A 1 90 ? -12.767 18.855 1.334 1.00 47.06 90 VAL A N 1
ATOM 735 C CA . VAL A 1 90 ? -11.842 19.955 1.110 1.00 47.06 90 VAL A CA 1
ATOM 736 C C . VAL A 1 90 ? -12.685 21.001 0.396 1.00 47.06 90 VAL A C 1
ATOM 738 O O . VAL A 1 90 ? -12.919 20.910 -0.807 1.00 47.06 90 VAL A O 1
ATOM 741 N N . LYS A 1 91 ? -13.231 21.949 1.165 1.00 36.97 91 LYS A N 1
ATOM 742 C CA . LYS A 1 91 ? -13.722 23.211 0.625 1.00 36.97 91 LYS A CA 1
ATOM 743 C C . LYS A 1 91 ? -12.518 23.848 -0.059 1.00 36.97 91 LYS A C 1
ATOM 745 O O . LYS A 1 91 ? -11.670 24.435 0.608 1.00 36.97 91 LYS A O 1
ATOM 750 N N . SER A 1 92 ? -12.417 23.654 -1.370 1.00 36.59 92 SER A N 1
ATOM 751 C CA . SER A 1 92 ? -11.591 24.509 -2.205 1.00 36.59 92 SER A CA 1
ATOM 752 C C . SER A 1 92 ? -12.178 25.907 -2.055 1.00 36.59 92 SER A C 1
ATOM 754 O O . SER A 1 92 ? -13.361 26.111 -2.333 1.00 36.59 92 SER A O 1
ATOM 756 N N . LYS A 1 93 ? -11.389 26.800 -1.467 1.00 36.25 93 LYS A N 1
ATOM 757 C CA . LYS A 1 93 ? -11.682 28.228 -1.413 1.00 36.25 93 LYS A CA 1
ATOM 758 C C . LYS A 1 93 ? -11.449 28.840 -2.789 1.00 36.25 93 LYS A C 1
ATOM 760 O O . LYS A 1 93 ? -10.595 28.284 -3.519 1.00 36.25 93 LYS A O 1
#

Mean predicted aligned error: 6.06 Å

Foldseek 3Di:
DKQWLVRDDDFDDDPDPVVVLVCLQCLHDDPVSVDNNRPPMDDQDDDDDPDPVVVVVVRVVLVPDDPVVNVVVCVVVVTDDPDDDDPPPPPPD

pLDDT: mean 85.82, std 14.44, range [36.25, 94.69]

Nearest PDB structures (foldseek):
  9cpb-assembly1_2Y  TM=1.767E-01  e=5.454E+00  Bos taurus

Secondary structure (DSSP, 8-state):
-EEETTS-EE----S-HHHHHHHHHHT-S-HHHHSGGGPSEEE------SSHHHHHHHHHHHHHS-HHHHHHHHHHTT---SS----------

Radius of gyration: 13.98 Å; Cα contacts (8 Å, |Δi|>4): 90; chains: 1; bounding box: 30×42×32 Å

Solvent-accessible surface area (backbone atoms only — not comparable to full-atom values): 5785 Å² total; per-residue (Å²): 56,32,40,29,58,70,74,46,79,47,78,71,89,75,96,48,68,67,62,48,44,51,35,34,52,73,32,38,99,41,83,82,41,34,46,66,76,32,38,63,48,43,77,74,50,84,86,89,62,99,42,71,66,59,44,51,52,51,47,53,60,56,65,72,46,51,75,66,53,51,51,55,52,34,49,75,70,75,42,81,68,101,60,90,72,83,78,76,76,76,76,79,126